Protein AF-A0A1G2ETU2-F1 (afdb_monomer)

InterPro domains:
  IPR003442 tRNA threonylcarbamoyl adenosine modification protein TsaE [PF02367] (1-98)
  IPR003442 tRNA threonylcarbamoyl adenosine modification protein TsaE [TIGR00150] (2-100)
  IPR027417 P-loop containing nucleoside triphosphate hydrolase [G3DSA:3.40.50.300] (1-103)

Sequence (103 aa):
MQGFAAGLGIKEKITSPTFNIFKKYPIKNEPGSYEPGSFYHFDCYRIEKPKEILDLGFEKIISDPKNIVAIEWAENIKESLPKNTRWINFKFVDKNTRVIDIS

Mean predicted aligned error: 4.67 Å

Solvent-accessible surface area (backbone atoms only — not comparable to full-atom values): 6387 Å² total; per-residue (Å²): 107,58,70,60,40,46,73,56,65,39,85,70,88,76,70,83,31,84,87,43,57,51,46,80,43,74,34,76,58,63,96,90,56,74,79,64,29,34,39,33,42,35,38,33,81,82,48,87,48,41,67,64,51,52,81,72,45,43,64,65,52,73,67,38,86,54,44,46,79,47,64,43,54,48,77,47,30,53,89,72,52,64,93,84,62,76,47,77,46,80,41,83,76,54,99,90,44,69,49,80,49,78,87

Foldseek 3Di:
DQVVCVVLVQPDDDDACVPPQKDKGWRDDDPPDDDTAIEIEGECPPPQALCVVVVVVVVVQVPPPNYDYDYHPCVRNVVVDDPPDKDWDWDDPDPPDTDIDID

Nearest PDB structures (foldseek):
  2kz0-assembly1_A  TM=4.318E-01  e=1.769E+00  Ehrlichia chaffeensis str. Arkansas
  4wbr-assembly1_D  TM=2.957E-01  e=1.101E+00  Bradyrhizobium diazoefficiens USDA 110
  8j7u-assembly1_B  TM=4.595E-01  e=8.394E+00  Homo sapiens

Structure (mmCIF, N/CA/C/O backbone):
data_AF-A0A1G2ETU2-F1
#
_entry.id   AF-A0A1G2ETU2-F1
#
loop_
_atom_site.group_PDB
_atom_site.id
_atom_site.type_symbol
_atom_site.label_atom_id
_atom_site.label_alt_id
_atom_site.label_comp_id
_atom_site.label_asym_id
_atom_site.label_entity_id
_atom_site.label_seq_id
_atom_site.pdbx_PDB_ins_code
_atom_site.Cartn_x
_atom_site.Cartn_y
_atom_site.Cartn_z
_atom_site.occupancy
_atom_site.B_iso_or_equiv
_atom_site.auth_seq_id
_atom_site.auth_comp_id
_atom_site.auth_asym_id
_atom_site.auth_atom_id
_atom_site.pdbx_PDB_model_num
ATOM 1 N N . MET A 1 1 ? -1.154 -8.670 -2.661 1.00 91.38 1 MET A N 1
ATOM 2 C CA . MET A 1 1 ? 0.180 -8.110 -2.988 1.00 91.38 1 MET A CA 1
ATOM 3 C C . MET A 1 1 ? 1.058 -9.002 -3.858 1.00 91.38 1 MET A C 1
ATOM 5 O O . MET A 1 1 ? 1.584 -8.499 -4.838 1.00 91.38 1 MET A O 1
ATOM 9 N N . GLN A 1 2 ? 1.195 -10.304 -3.575 1.00 93.69 2 GLN A N 1
ATOM 10 C CA . GLN A 1 2 ? 2.045 -11.212 -4.374 1.00 93.69 2 GLN A CA 1
ATOM 11 C C . GLN A 1 2 ? 1.779 -11.147 -5.889 1.00 93.69 2 GLN A C 1
ATOM 13 O O . GLN A 1 2 ? 2.709 -10.923 -6.656 1.00 93.69 2 GLN A O 1
ATOM 18 N N . GLY A 1 3 ? 0.515 -11.264 -6.316 1.00 92.75 3 GLY A N 1
ATOM 19 C CA . GLY A 1 3 ? 0.160 -11.173 -7.739 1.00 92.75 3 GLY A CA 1
ATOM 20 C C . GLY A 1 3 ? 0.467 -9.810 -8.371 1.00 92.75 3 GLY A C 1
ATOM 21 O O . GLY A 1 3 ? 0.888 -9.753 -9.520 1.00 92.75 3 GLY A O 1
ATOM 22 N N . PHE A 1 4 ? 0.333 -8.719 -7.609 1.00 92.50 4 PHE A N 1
ATOM 23 C CA . PHE A 1 4 ? 0.650 -7.371 -8.087 1.00 92.50 4 PHE A CA 1
ATOM 24 C C . PHE A 1 4 ? 2.152 -7.218 -8.352 1.00 92.50 4 PHE A C 1
ATOM 26 O O . PHE A 1 4 ? 2.548 -6.820 -9.441 1.00 92.50 4 PHE A O 1
ATOM 33 N N . ALA A 1 5 ? 2.995 -7.625 -7.400 1.00 92.56 5 ALA A N 1
ATOM 34 C CA . ALA A 1 5 ? 4.446 -7.591 -7.569 1.00 92.56 5 ALA A CA 1
ATOM 35 C C . ALA A 1 5 ? 4.933 -8.510 -8.702 1.00 92.56 5 ALA A C 1
ATOM 37 O O . ALA A 1 5 ? 5.819 -8.124 -9.461 1.00 92.56 5 ALA A O 1
ATOM 38 N N . ALA A 1 6 ? 4.319 -9.688 -8.864 1.00 91.94 6 ALA A N 1
ATOM 39 C CA . ALA A 1 6 ? 4.601 -10.569 -9.995 1.00 91.94 6 ALA A CA 1
ATOM 40 C C . ALA A 1 6 ? 4.280 -9.888 -11.338 1.00 91.94 6 ALA A C 1
ATOM 42 O O . ALA A 1 6 ? 5.077 -9.975 -12.269 1.00 91.94 6 ALA A O 1
ATOM 43 N N . GLY A 1 7 ? 3.165 -9.149 -11.418 1.00 90.31 7 GLY A N 1
ATOM 44 C CA . GLY A 1 7 ? 2.818 -8.326 -12.582 1.00 90.31 7 GLY A CA 1
ATOM 45 C C . GLY A 1 7 ? 3.817 -7.197 -12.867 1.00 90.31 7 GLY A C 1
ATOM 46 O O . GLY A 1 7 ? 3.980 -6.811 -14.019 1.00 90.31 7 GLY A O 1
ATOM 47 N N . LEU A 1 8 ? 4.537 -6.720 -11.846 1.00 90.00 8 LEU A N 1
ATOM 48 C CA . LEU A 1 8 ? 5.644 -5.762 -11.975 1.00 90.00 8 LEU A CA 1
ATOM 49 C C . LEU A 1 8 ? 7.000 -6.423 -12.298 1.00 90.00 8 LEU A C 1
ATOM 51 O O . LEU A 1 8 ? 8.027 -5.748 -12.293 1.00 90.00 8 LEU A O 1
ATOM 55 N N . GLY A 1 9 ? 7.045 -7.740 -12.527 1.00 89.94 9 GLY A N 1
ATOM 56 C CA . GLY A 1 9 ? 8.285 -8.470 -12.816 1.00 89.94 9 GLY A CA 1
ATOM 57 C C . GLY A 1 9 ? 9.175 -8.733 -11.594 1.00 89.94 9 GLY A C 1
ATOM 58 O O . GLY A 1 9 ? 10.312 -9.192 -11.736 1.00 89.94 9 GLY A O 1
ATOM 59 N N . ILE A 1 10 ? 8.677 -8.481 -10.381 1.00 90.38 10 ILE A N 1
ATOM 60 C CA . ILE A 1 10 ? 9.404 -8.735 -9.136 1.00 90.38 10 ILE A CA 1
ATOM 61 C C . ILE A 1 10 ? 9.355 -10.237 -8.837 1.00 90.38 10 ILE A C 1
ATOM 63 O O . ILE A 1 10 ? 8.295 -10.807 -8.585 1.00 90.38 10 ILE A O 1
ATOM 67 N N . LYS A 1 11 ? 10.523 -10.889 -8.877 1.00 88.69 11 LYS A N 1
ATOM 68 C CA . LYS A 1 11 ? 10.659 -12.351 -8.707 1.00 88.69 11 LYS A CA 1
ATOM 69 C C . LYS A 1 11 ? 10.853 -12.794 -7.257 1.00 88.69 11 LYS A C 1
ATOM 71 O O . LYS A 1 11 ? 10.768 -13.982 -6.958 1.00 88.69 11 LYS A O 1
ATOM 76 N N . GLU A 1 12 ? 11.172 -11.863 -6.367 1.00 89.12 12 GLU A N 1
ATOM 77 C CA . GLU A 1 12 ? 11.366 -12.155 -4.949 1.00 89.12 12 GLU A CA 1
ATOM 78 C C . GLU A 1 12 ? 10.035 -12.359 -4.216 1.00 89.12 12 GLU A C 1
ATOM 80 O O . GLU A 1 12 ? 8.979 -11.863 -4.613 1.00 89.12 12 GLU A O 1
ATOM 85 N N . LYS A 1 13 ? 10.078 -13.125 -3.123 1.00 89.81 13 LYS A N 1
ATOM 86 C CA . LYS A 1 13 ? 8.887 -13.447 -2.337 1.00 89.81 13 LYS A CA 1
ATOM 87 C C . LYS A 1 13 ? 8.398 -12.214 -1.575 1.00 89.81 13 LYS A C 1
ATOM 89 O O . LYS A 1 13 ? 9.026 -11.786 -0.608 1.00 89.81 13 LYS A O 1
ATOM 94 N N . ILE A 1 14 ? 7.213 -11.725 -1.933 1.00 91.69 14 ILE A N 1
ATOM 95 C CA . ILE A 1 14 ? 6.541 -10.664 -1.178 1.00 91.69 14 ILE A CA 1
ATOM 96 C C . ILE A 1 14 ? 5.973 -11.223 0.122 1.00 91.69 14 ILE A C 1
ATOM 98 O O . ILE A 1 14 ? 5.258 -12.230 0.142 1.00 91.69 14 ILE A O 1
ATOM 102 N N . THR A 1 15 ? 6.288 -10.543 1.216 1.00 88.06 15 THR A N 1
ATOM 103 C CA . THR A 1 15 ? 5.844 -10.884 2.570 1.00 88.06 15 THR A CA 1
ATOM 104 C C . THR A 1 15 ? 5.204 -9.664 3.214 1.00 88.06 15 THR A C 1
ATOM 106 O O . THR A 1 15 ? 5.663 -8.549 2.961 1.00 88.06 15 THR A O 1
ATOM 109 N N . SER A 1 16 ? 4.179 -9.872 4.053 1.00 81.56 16 SER A N 1
ATOM 110 C CA . SER A 1 16 ? 3.575 -8.768 4.810 1.00 81.56 16 SER A CA 1
ATOM 111 C C . SER A 1 16 ? 4.668 -8.068 5.624 1.00 81.56 16 SER A C 1
ATOM 113 O O . SER A 1 16 ? 5.538 -8.728 6.218 1.00 81.56 16 SER A O 1
ATOM 115 N N . PRO A 1 17 ? 4.674 -6.733 5.626 1.00 78.69 17 PRO A N 1
ATOM 116 C CA . PRO A 1 17 ? 5.587 -5.941 6.411 1.00 78.69 17 PRO A CA 1
ATOM 117 C C . PRO A 1 17 ? 4.978 -5.857 7.834 1.00 78.69 17 PRO A C 1
ATOM 119 O O . PRO A 1 17 ? 4.662 -4.812 8.374 1.00 78.69 17 PRO A O 1
ATOM 122 N N . THR A 1 18 ? 4.776 -7.020 8.468 1.00 67.12 18 THR A N 1
ATOM 123 C CA . THR A 1 18 ? 4.025 -7.124 9.730 1.00 67.12 18 THR A CA 1
ATOM 124 C C . THR A 1 18 ? 4.726 -6.403 10.882 1.00 67.12 18 THR A C 1
ATOM 126 O O . THR A 1 18 ? 4.065 -5.945 11.803 1.00 67.12 18 THR A O 1
ATOM 129 N N . PHE A 1 19 ? 6.061 -6.308 10.858 1.00 72.56 19 PHE A N 1
ATOM 130 C CA . PHE A 1 19 ? 6.864 -5.631 11.890 1.00 72.56 19 PHE A CA 1
ATOM 131 C C . PHE A 1 19 ? 7.479 -4.309 11.429 1.00 72.56 19 PHE A C 1
ATOM 133 O O . PHE A 1 19 ? 7.674 -3.414 12.242 1.00 72.56 19 PHE A O 1
ATOM 140 N N . ASN A 1 20 ? 7.759 -4.185 10.135 1.00 72.94 20 ASN A N 1
ATOM 141 C CA . ASN A 1 20 ? 8.253 -2.956 9.528 1.00 72.94 20 ASN A CA 1
ATOM 142 C C . ASN A 1 20 ? 7.068 -2.367 8.787 1.00 72.94 20 ASN A C 1
ATOM 144 O O . ASN A 1 20 ? 6.586 -3.059 7.922 1.00 72.94 20 ASN A O 1
ATOM 148 N N . ILE A 1 21 ? 6.607 -1.152 9.065 1.00 84.94 21 ILE A N 1
ATOM 149 C CA . ILE A 1 21 ? 5.371 -0.589 8.471 1.00 84.94 21 ILE A CA 1
ATOM 150 C C . ILE A 1 21 ? 5.333 -0.673 6.926 1.00 84.94 21 ILE A C 1
ATOM 152 O O . ILE A 1 21 ? 4.260 -0.737 6.326 1.00 84.94 21 ILE A O 1
ATOM 156 N N . PHE A 1 22 ? 6.497 -0.736 6.267 1.00 92.75 22 PHE A N 1
ATOM 157 C CA . PHE A 1 22 ? 6.592 -1.020 4.839 1.00 92.75 22 PHE A CA 1
ATOM 158 C C . PHE A 1 22 ? 7.822 -1.845 4.445 1.00 92.75 22 PHE A C 1
ATOM 160 O O . PHE A 1 22 ? 8.795 -1.977 5.192 1.00 92.75 22 PHE A O 1
ATOM 167 N N . LYS A 1 23 ? 7.790 -2.369 3.216 1.00 93.69 23 LYS A N 1
ATOM 168 C CA . LYS A 1 23 ? 8.933 -2.953 2.502 1.00 93.69 23 LYS A CA 1
ATOM 169 C C . LYS A 1 23 ? 9.101 -2.305 1.134 1.00 93.69 23 LYS A C 1
ATOM 171 O O . LYS A 1 23 ? 8.120 -1.951 0.485 1.00 93.69 23 LYS A O 1
ATOM 176 N N . LYS A 1 24 ? 10.357 -2.177 0.706 1.00 94.00 24 LYS A N 1
ATOM 177 C CA . LYS A 1 24 ? 10.756 -1.658 -0.604 1.00 94.00 24 LYS A CA 1
ATOM 178 C C . LYS A 1 24 ? 11.322 -2.794 -1.448 1.00 94.00 24 LYS A C 1
ATOM 180 O O . LYS A 1 24 ? 12.210 -3.505 -0.987 1.00 94.00 24 LYS A O 1
ATOM 185 N N . TYR A 1 25 ? 10.858 -2.890 -2.684 1.00 93.06 25 TYR A N 1
ATOM 186 C CA . TYR A 1 25 ? 11.278 -3.884 -3.662 1.00 93.06 25 TYR A CA 1
ATOM 187 C C . TYR A 1 25 ? 11.690 -3.164 -4.959 1.00 93.06 25 TYR A C 1
ATOM 189 O O . TYR A 1 25 ? 10.871 -2.448 -5.541 1.00 93.06 25 TYR A O 1
ATOM 197 N N . PRO A 1 26 ? 12.949 -3.272 -5.414 1.00 91.06 26 PRO A N 1
ATOM 198 C CA . PRO A 1 26 ? 13.382 -2.646 -6.661 1.00 91.06 26 PRO A CA 1
ATOM 199 C C . PRO A 1 26 ? 12.650 -3.238 -7.873 1.00 91.06 26 PRO A C 1
ATOM 201 O O . PRO A 1 26 ? 12.615 -4.458 -8.042 1.00 91.06 26 PRO A O 1
ATOM 204 N N . ILE A 1 27 ? 12.116 -2.385 -8.748 1.00 89.56 27 ILE A N 1
ATOM 205 C CA . ILE A 1 27 ? 11.541 -2.828 -10.023 1.00 89.56 27 ILE A CA 1
ATOM 206 C C . ILE A 1 27 ? 12.685 -2.899 -11.033 1.00 89.56 27 ILE A C 1
ATOM 208 O O . ILE A 1 27 ? 13.353 -1.902 -11.301 1.00 89.56 27 ILE A O 1
ATOM 212 N N . LYS A 1 28 ? 12.951 -4.091 -11.571 1.00 82.19 28 LYS A N 1
ATOM 213 C CA . LYS A 1 28 ? 13.973 -4.275 -12.606 1.00 82.19 28 LYS A CA 1
ATOM 214 C C . LYS A 1 28 ? 13.328 -4.064 -13.967 1.00 82.19 28 LYS A C 1
ATOM 216 O O . LYS A 1 28 ? 12.511 -4.874 -14.386 1.00 82.19 28 LYS A O 1
ATOM 221 N N . ASN A 1 29 ? 13.723 -2.993 -14.636 1.00 68.81 29 ASN A N 1
ATOM 222 C CA . ASN A 1 29 ? 13.301 -2.699 -15.996 1.00 68.81 29 ASN A CA 1
ATOM 223 C C . ASN A 1 29 ? 14.238 -3.361 -17.013 1.00 68.81 29 ASN A C 1
ATOM 225 O O . ASN A 1 29 ? 15.418 -3.589 -16.727 1.00 68.81 29 ASN A O 1
ATOM 229 N N . GLU A 1 30 ? 13.712 -3.682 -18.197 1.00 61.41 30 GLU A N 1
ATOM 230 C CA . GLU A 1 30 ? 14.549 -4.126 -19.311 1.00 61.41 30 GLU A CA 1
ATOM 231 C C . GLU A 1 30 ? 15.472 -2.982 -19.765 1.00 61.41 30 GLU A C 1
ATO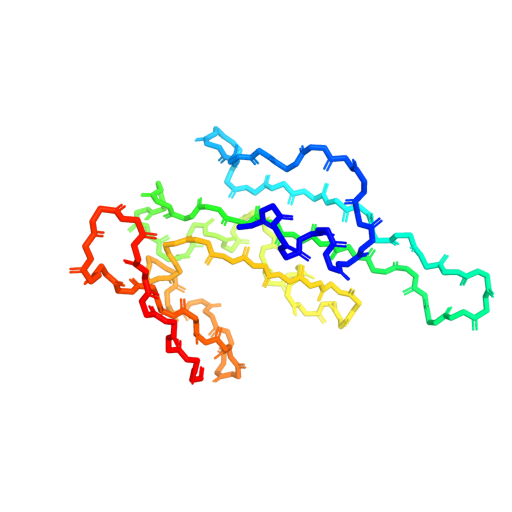M 233 O O . GLU A 1 30 ? 15.064 -1.812 -19.710 1.00 61.41 30 GLU A O 1
ATOM 238 N N . PRO A 1 31 ? 16.701 -3.284 -20.225 1.00 54.34 31 PRO A N 1
ATOM 239 C CA . PRO A 1 31 ? 17.601 -2.271 -20.764 1.00 54.34 31 PRO A CA 1
ATOM 240 C C . PRO A 1 31 ? 16.900 -1.444 -21.856 1.00 54.34 31 PRO A C 1
ATOM 242 O O . PRO A 1 31 ? 16.469 -1.996 -22.862 1.00 54.34 31 PRO A O 1
ATOM 245 N N . GLY A 1 32 ? 16.778 -0.125 -21.657 1.00 54.66 32 GLY A N 1
ATOM 246 C CA . GLY A 1 32 ? 16.142 0.793 -22.618 1.00 54.66 32 GLY A CA 1
ATOM 247 C C . GLY A 1 32 ? 14.697 1.210 -22.306 1.00 54.66 32 GLY A C 1
ATOM 248 O O . GLY A 1 32 ? 14.133 2.007 -23.051 1.00 54.66 32 GLY A O 1
ATOM 249 N N . SER A 1 33 ? 14.105 0.737 -21.205 1.00 56.81 33 SER A N 1
ATOM 250 C CA . SER A 1 33 ? 12.846 1.278 -20.662 1.00 56.81 33 SER A CA 1
ATOM 251 C C . SER A 1 33 ? 13.109 2.328 -19.563 1.00 56.81 33 SER A C 1
ATOM 253 O O . SER A 1 33 ? 14.244 2.453 -19.101 1.00 56.81 33 SER A O 1
ATOM 255 N N . TYR A 1 34 ? 12.093 3.138 -19.209 1.00 55.47 34 TYR A N 1
ATOM 256 C CA . TYR A 1 34 ? 12.169 4.238 -18.221 1.00 55.47 34 TYR A CA 1
ATOM 257 C C . TYR A 1 34 ? 12.969 3.858 -16.959 1.00 55.47 34 TYR A C 1
ATOM 259 O O . TYR A 1 34 ? 13.019 2.690 -16.584 1.00 55.47 34 TYR A O 1
ATOM 267 N N . GLU A 1 35 ? 13.590 4.834 -16.286 1.00 62.50 35 GLU A N 1
ATOM 268 C CA . GLU A 1 35 ? 14.430 4.575 -15.106 1.00 62.50 35 GLU A CA 1
ATOM 269 C C . GLU A 1 35 ? 13.738 3.672 -14.062 1.00 62.50 35 GLU A C 1
ATOM 271 O O . GLU A 1 35 ? 12.561 3.889 -13.756 1.00 62.50 35 GLU A O 1
ATOM 276 N N . PRO A 1 36 ? 14.442 2.662 -13.510 1.00 68.81 36 PRO A N 1
ATOM 277 C CA . PRO A 1 36 ? 13.841 1.679 -12.621 1.00 68.81 36 PRO A CA 1
ATOM 278 C C . PRO A 1 36 ? 13.351 2.336 -11.333 1.00 68.81 36 PRO A C 1
ATOM 280 O O . PRO A 1 36 ? 14.116 2.905 -10.552 1.00 68.81 36 PRO A O 1
ATOM 283 N N . GLY A 1 37 ? 12.046 2.228 -11.124 1.00 86.06 37 GLY A N 1
ATOM 284 C CA . GLY A 1 37 ? 11.371 2.634 -9.909 1.00 86.06 37 GLY A CA 1
ATOM 285 C C . GLY A 1 37 ? 11.498 1.632 -8.770 1.00 86.06 37 GLY A C 1
ATOM 286 O O . GLY A 1 37 ? 12.274 0.674 -8.797 1.00 86.06 37 GLY A O 1
ATOM 287 N N . SER A 1 38 ? 10.699 1.832 -7.731 1.00 92.94 38 SER A N 1
ATOM 288 C CA . SER A 1 38 ? 10.571 0.870 -6.639 1.00 92.94 38 SER A CA 1
ATOM 289 C C . SER A 1 38 ? 9.113 0.624 -6.301 1.00 92.94 38 SER A C 1
ATOM 291 O O . SER A 1 38 ? 8.297 1.542 -6.272 1.00 92.94 38 SER A O 1
ATOM 293 N N . PHE A 1 39 ? 8.799 -0.631 -6.014 1.00 94.62 39 PHE A N 1
ATOM 294 C CA . PHE A 1 39 ? 7.527 -1.019 -5.444 1.00 94.62 39 PHE A CA 1
ATOM 295 C C . PHE A 1 39 ? 7.613 -0.931 -3.920 1.00 94.62 39 PHE A C 1
ATOM 297 O O . PHE A 1 39 ? 8.461 -1.571 -3.295 1.00 94.62 39 PHE A O 1
ATOM 304 N N . TYR A 1 40 ? 6.733 -0.141 -3.319 1.00 95.50 40 TYR A N 1
ATOM 305 C CA . TYR A 1 40 ? 6.574 -0.040 -1.878 1.00 95.50 40 TYR A CA 1
ATOM 306 C C . TYR A 1 40 ? 5.282 -0.728 -1.459 1.00 95.50 40 TYR A C 1
ATOM 308 O O . TYR A 1 40 ? 4.201 -0.404 -1.949 1.00 95.50 40 TYR A O 1
ATOM 316 N N . HIS A 1 41 ? 5.402 -1.659 -0.521 1.00 95.31 41 HIS A N 1
ATOM 317 C CA . HIS A 1 41 ? 4.275 -2.324 0.118 1.00 95.31 41 HIS A CA 1
ATOM 318 C C . HIS A 1 41 ? 4.182 -1.838 1.559 1.00 95.31 41 HIS A C 1
ATOM 320 O O . HIS A 1 41 ? 5.056 -2.162 2.361 1.00 95.31 41 HIS A O 1
ATOM 326 N N . PHE A 1 42 ? 3.140 -1.072 1.866 1.00 95.25 42 PHE A N 1
ATOM 327 C CA . PHE A 1 42 ? 2.794 -0.620 3.211 1.00 95.25 42 PHE A CA 1
ATOM 328 C C . PHE A 1 42 ? 1.691 -1.492 3.813 1.00 95.25 42 PHE A C 1
ATOM 330 O O . PHE A 1 42 ? 0.769 -1.906 3.110 1.00 95.25 42 PHE A O 1
ATOM 337 N N . ASP A 1 43 ? 1.762 -1.712 5.122 1.00 94.00 43 ASP A N 1
ATOM 338 C CA . ASP A 1 43 ? 0.697 -2.305 5.931 1.00 94.00 43 ASP A CA 1
ATOM 339 C C . ASP A 1 43 ? 0.423 -1.372 7.1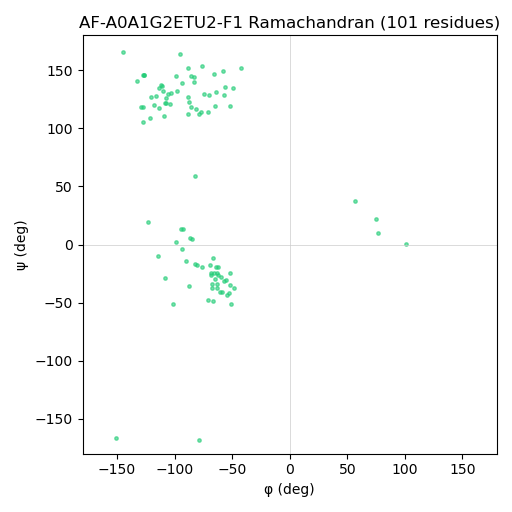13 1.00 94.00 43 ASP A C 1
ATOM 341 O O . ASP A 1 43 ? 1.230 -1.247 8.037 1.00 94.00 43 ASP A O 1
ATOM 345 N N . CYS A 1 44 ? -0.697 -0.652 7.041 1.00 93.44 44 CYS A N 1
ATOM 346 C CA . CYS A 1 44 ? -1.040 0.403 7.992 1.00 93.44 44 CYS A CA 1
ATOM 347 C C . CYS A 1 44 ? -1.932 -0.091 9.135 1.00 93.44 44 CYS A C 1
ATOM 349 O O . CYS A 1 44 ? -2.464 0.726 9.884 1.00 93.44 44 CYS A O 1
ATOM 351 N N . TYR A 1 45 ? -2.082 -1.410 9.317 1.00 91.19 45 TYR A N 1
ATOM 352 C CA . TYR A 1 45 ? -2.920 -1.986 10.375 1.00 91.19 45 TYR A CA 1
ATOM 353 C C . TYR A 1 45 ? -2.548 -1.485 11.785 1.00 91.19 45 TYR A C 1
ATOM 355 O O . TYR A 1 45 ? -3.406 -1.396 12.657 1.00 91.19 45 TYR A O 1
ATOM 363 N N . ARG A 1 46 ? -1.269 -1.152 12.010 1.00 89.19 46 ARG A N 1
ATOM 364 C CA . ARG A 1 46 ? -0.737 -0.698 13.310 1.00 89.19 46 ARG A CA 1
ATOM 365 C C . ARG A 1 46 ? -0.590 0.817 13.447 1.00 89.19 46 ARG A C 1
ATOM 367 O O . ARG A 1 46 ? -0.064 1.263 14.458 1.00 89.19 46 ARG A O 1
ATOM 374 N N . ILE A 1 47 ? -0.977 1.588 12.434 1.00 89.62 47 ILE A N 1
ATOM 375 C CA . ILE A 1 47 ? -0.913 3.048 12.510 1.00 89.62 47 ILE A CA 1
ATOM 376 C C . ILE A 1 47 ? -2.151 3.529 13.261 1.00 89.62 47 ILE A C 1
ATOM 378 O O . ILE A 1 47 ? -3.270 3.332 12.791 1.00 89.62 47 ILE A O 1
ATOM 382 N N . GLU A 1 48 ? -1.948 4.145 14.425 1.00 86.88 48 GLU A N 1
ATOM 383 C CA . GLU A 1 48 ? -3.047 4.648 15.257 1.00 86.88 48 GLU A CA 1
ATOM 384 C C . GLU 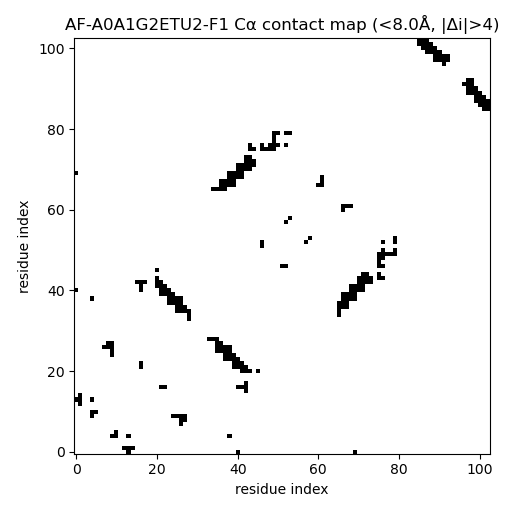A 1 48 ? -3.440 6.070 14.860 1.00 86.88 48 GLU A C 1
ATOM 386 O O . GLU A 1 48 ? -4.615 6.440 14.904 1.00 86.88 48 GLU A O 1
ATOM 391 N N . LYS A 1 49 ? -2.452 6.880 14.462 1.00 89.12 49 LYS A N 1
ATOM 392 C CA . LYS A 1 49 ? -2.664 8.263 14.031 1.00 89.12 49 LYS A CA 1
ATOM 393 C C . LYS A 1 49 ? -2.171 8.433 12.599 1.00 89.12 49 LYS A C 1
ATOM 395 O O . LYS A 1 49 ? -0.988 8.200 12.356 1.00 89.12 49 LYS A O 1
ATOM 400 N N . PRO A 1 50 ? -2.995 8.961 11.673 1.00 84.75 50 PRO A N 1
ATOM 401 C CA . PRO A 1 50 ? -2.605 9.156 10.274 1.00 84.75 50 PRO A CA 1
ATOM 402 C C . PRO A 1 50 ? -1.244 9.844 10.092 1.00 84.75 50 PRO A C 1
ATOM 404 O O . PRO A 1 50 ? -0.463 9.468 9.227 1.00 84.75 50 PRO A O 1
ATOM 407 N N . LYS A 1 51 ? -0.923 10.814 10.959 1.00 87.50 51 LYS A N 1
ATOM 408 C CA . LYS A 1 51 ? 0.327 11.584 1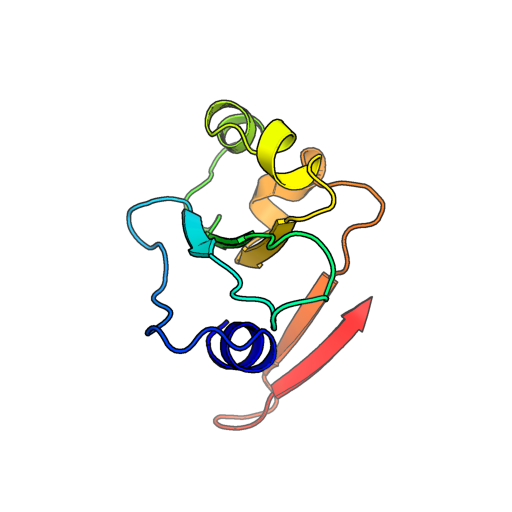0.904 1.00 87.50 51 LYS A CA 1
ATOM 409 C C . LYS A 1 51 ? 1.594 10.762 11.164 1.00 87.50 51 LYS A C 1
ATOM 411 O O . LYS A 1 51 ? 2.639 11.157 10.666 1.00 87.50 51 LYS A O 1
ATOM 416 N N . GLU A 1 52 ? 1.518 9.634 11.871 1.00 89.44 52 GLU A N 1
ATOM 417 C CA . GLU A 1 52 ? 2.685 8.782 12.167 1.00 89.44 52 GLU A CA 1
ATOM 418 C C . GLU A 1 52 ? 3.354 8.263 10.891 1.00 89.44 52 GLU A C 1
ATOM 420 O O . GLU A 1 52 ? 4.562 8.041 10.862 1.00 89.44 52 GLU A O 1
ATOM 425 N N . ILE A 1 53 ? 2.595 8.115 9.799 1.00 91.25 53 ILE A N 1
ATOM 426 C CA . ILE A 1 53 ? 3.170 7.674 8.530 1.00 91.25 53 ILE A CA 1
ATOM 427 C C . ILE A 1 53 ? 4.099 8.726 7.906 1.00 91.25 53 ILE A C 1
ATOM 429 O O . ILE A 1 53 ? 5.019 8.382 7.163 1.00 91.25 53 ILE A O 1
ATOM 433 N N . LEU A 1 54 ? 3.889 10.009 8.214 1.00 90.56 54 LEU A N 1
ATOM 434 C CA . LEU A 1 54 ? 4.703 11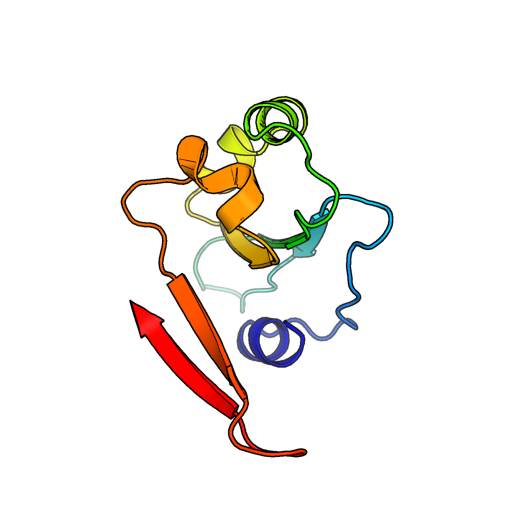.102 7.682 1.00 90.56 54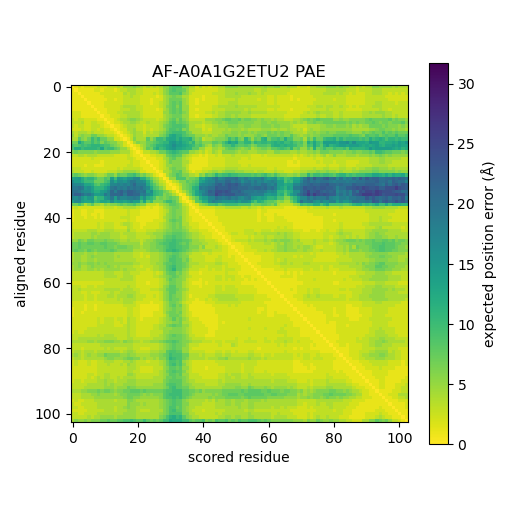 LEU A CA 1
ATOM 435 C C . LEU A 1 54 ? 6.132 11.034 8.230 1.00 90.56 54 LEU A C 1
ATOM 437 O O . LEU A 1 54 ? 7.083 11.220 7.469 1.00 90.56 54 LEU A O 1
ATOM 441 N N . ASP A 1 55 ? 6.284 10.649 9.499 1.00 89.88 55 ASP A N 1
ATOM 442 C CA . ASP A 1 55 ? 7.584 10.471 10.160 1.00 89.88 55 ASP A CA 1
ATOM 443 C C . ASP A 1 55 ? 8.419 9.345 9.520 1.00 89.88 55 ASP A C 1
ATOM 445 O O . ASP A 1 55 ? 9.644 9.312 9.639 1.00 89.88 55 ASP A O 1
ATOM 449 N N . LEU A 1 56 ? 7.775 8.446 8.768 1.00 89.19 56 LEU A N 1
ATOM 450 C CA . LEU A 1 56 ? 8.419 7.357 8.025 1.00 89.19 56 LEU A CA 1
ATOM 451 C C . LEU A 1 56 ? 8.889 7.779 6.624 1.00 89.19 56 LEU A C 1
ATOM 453 O O . LEU A 1 56 ? 9.333 6.940 5.836 1.00 89.19 56 LEU A O 1
ATOM 457 N N . GLY A 1 57 ? 8.772 9.065 6.282 1.00 91.81 57 GLY A N 1
ATOM 458 C CA . GLY A 1 57 ? 9.138 9.591 4.970 1.00 91.81 57 GLY A CA 1
ATOM 459 C C . GLY A 1 57 ? 8.134 9.249 3.867 1.00 91.81 57 GLY A C 1
ATOM 460 O O . GLY A 1 57 ? 8.497 9.267 2.689 1.00 91.81 57 GLY A O 1
ATOM 461 N N . PHE A 1 58 ? 6.881 8.944 4.224 1.00 94.19 58 PHE A N 1
ATOM 462 C CA . PHE A 1 58 ? 5.828 8.568 3.278 1.00 94.19 58 PHE A CA 1
ATOM 463 C C . PHE A 1 58 ? 5.623 9.600 2.168 1.00 94.19 58 PHE A C 1
ATOM 465 O O . PHE A 1 58 ? 5.572 9.231 0.998 1.00 94.19 58 PHE A O 1
ATOM 472 N N . GLU A 1 59 ? 5.614 10.891 2.508 1.00 93.94 59 GLU A N 1
ATOM 473 C CA . GLU A 1 59 ? 5.453 11.983 1.539 1.00 93.94 59 GLU A CA 1
ATOM 474 C C . GLU A 1 59 ? 6.554 11.979 0.465 1.00 93.94 59 GLU A C 1
ATOM 476 O O . GLU A 1 59 ? 6.283 12.127 -0.728 1.00 93.94 59 GLU A O 1
ATOM 481 N N . LYS A 1 60 ? 7.805 11.717 0.859 1.00 94.12 60 LYS A N 1
ATOM 482 C CA . LYS A 1 60 ? 8.929 11.589 -0.079 1.00 94.12 60 LYS A CA 1
ATOM 483 C C . LYS A 1 60 ? 8.793 10.353 -0.972 1.00 94.12 60 LYS A C 1
ATOM 485 O O . LYS A 1 60 ? 9.210 10.381 -2.124 1.00 94.12 60 LYS A O 1
ATOM 490 N N . ILE A 1 61 ? 8.229 9.265 -0.449 1.00 95.06 61 ILE A N 1
ATOM 491 C CA . ILE A 1 61 ? 8.040 8.020 -1.202 1.00 95.06 61 ILE A CA 1
ATOM 492 C C . ILE A 1 61 ? 6.958 8.193 -2.271 1.00 95.06 61 ILE A C 1
ATOM 494 O O . ILE A 1 61 ? 7.194 7.822 -3.419 1.00 95.06 61 ILE A O 1
ATOM 498 N N . ILE A 1 62 ? 5.802 8.762 -1.915 1.00 94.12 62 ILE A N 1
ATOM 499 C CA . ILE A 1 62 ? 4.659 8.921 -2.832 1.00 94.12 62 ILE A CA 1
ATOM 500 C C . ILE A 1 62 ? 4.837 10.062 -3.843 1.00 94.12 62 ILE A C 1
ATOM 502 O O . ILE A 1 62 ? 4.138 10.085 -4.852 1.00 94.12 62 ILE A O 1
ATOM 506 N N . SER A 1 63 ? 5.734 11.017 -3.574 1.00 93.44 63 SER A N 1
ATOM 507 C CA . SER A 1 63 ? 6.017 12.137 -4.483 1.00 93.44 63 SER A CA 1
ATOM 508 C C . SER A 1 63 ? 6.994 11.785 -5.604 1.00 93.44 63 SER A C 1
ATOM 510 O O . SER A 1 63 ? 7.052 12.508 -6.598 1.00 93.44 63 SER A O 1
ATOM 512 N N . ASP A 1 64 ? 7.742 10.686 -5.483 1.00 93.38 64 ASP A N 1
ATOM 513 C CA . ASP A 1 64 ? 8.596 10.196 -6.562 1.00 93.38 64 ASP A CA 1
ATOM 514 C C . ASP A 1 64 ? 7.739 9.444 -7.600 1.00 93.38 64 ASP A C 1
ATOM 516 O O . ASP A 1 64 ? 7.231 8.357 -7.304 1.00 93.38 64 ASP A O 1
ATOM 520 N N . PRO A 1 65 ? 7.592 9.972 -8.830 1.00 90.06 65 PRO A N 1
ATOM 521 C CA . PRO A 1 65 ? 6.739 9.375 -9.856 1.00 90.06 65 PRO A CA 1
ATOM 522 C C . PRO A 1 65 ? 7.240 8.014 -10.355 1.00 90.06 65 PRO A C 1
ATOM 524 O O . PRO A 1 65 ? 6.515 7.324 -11.069 1.00 90.06 65 PRO A O 1
ATOM 527 N N . LYS A 1 66 ? 8.472 7.615 -10.012 1.00 90.69 66 LYS A N 1
ATOM 528 C CA . LYS A 1 66 ? 9.007 6.288 -10.335 1.00 90.69 66 LYS A CA 1
ATOM 529 C C . LYS A 1 66 ? 8.515 5.229 -9.349 1.00 90.69 66 LYS A C 1
ATOM 531 O O . LYS A 1 66 ? 8.609 4.039 -9.636 1.00 90.69 66 LYS A O 1
ATOM 536 N N . ASN A 1 67 ? 8.007 5.621 -8.183 1.00 93.56 67 ASN A N 1
ATOM 537 C CA . ASN A 1 67 ? 7.547 4.668 -7.188 1.00 93.56 67 ASN A CA 1
ATOM 538 C C . ASN A 1 67 ? 6.125 4.192 -7.477 1.00 93.56 67 ASN A C 1
ATOM 540 O O . ASN A 1 67 ? 5.232 4.963 -7.814 1.00 93.56 67 ASN A O 1
ATOM 544 N N . ILE A 1 68 ? 5.908 2.898 -7.257 1.00 94.06 68 ILE A N 1
ATOM 545 C CA . ILE A 1 68 ? 4.575 2.307 -7.192 1.00 94.06 68 ILE A CA 1
ATOM 546 C C . ILE A 1 68 ? 4.323 1.957 -5.734 1.00 94.06 68 ILE A C 1
ATOM 548 O O . ILE A 1 68 ? 5.083 1.195 -5.141 1.00 94.06 68 ILE A O 1
ATOM 552 N N . VAL A 1 69 ? 3.266 2.506 -5.146 1.00 95.75 69 VAL A N 1
ATOM 553 C CA . VAL A 1 69 ? 2.969 2.341 -3.720 1.00 95.75 69 VAL A CA 1
ATOM 554 C C . VAL A 1 69 ? 1.634 1.625 -3.567 1.00 95.75 69 VAL A C 1
ATOM 556 O O . VAL A 1 69 ? 0.609 2.116 -4.032 1.00 95.75 69 VAL A O 1
ATOM 559 N N . ALA A 1 70 ? 1.646 0.461 -2.921 1.00 96.19 70 ALA A N 1
ATOM 560 C CA . ALA A 1 70 ? 0.443 -0.257 -2.514 1.00 96.19 70 ALA A CA 1
ATOM 561 C C . ALA A 1 70 ? 0.352 -0.283 -0.988 1.00 96.19 70 ALA A C 1
ATOM 563 O O . ALA A 1 70 ? 1.340 -0.557 -0.303 1.00 96.19 70 ALA A O 1
ATOM 564 N N . ILE A 1 71 ? -0.838 0.002 -0.469 1.00 95.62 71 ILE A N 1
ATOM 565 C CA . ILE A 1 71 ? -1.070 0.231 0.956 1.00 95.62 71 ILE A CA 1
ATOM 566 C C . ILE A 1 71 ? -2.232 -0.654 1.405 1.00 95.62 71 ILE A C 1
ATOM 568 O O . ILE A 1 71 ? -3.347 -0.518 0.904 1.00 95.62 71 ILE A O 1
ATOM 572 N N . GLU A 1 72 ? -1.967 -1.569 2.332 1.00 95.06 72 GLU A N 1
ATOM 573 C CA . GLU A 1 72 ? -2.998 -2.316 3.057 1.00 95.06 72 GLU A CA 1
ATOM 574 C C . GLU A 1 72 ? -3.467 -1.497 4.270 1.00 95.06 72 GLU A C 1
ATOM 576 O O . GLU A 1 72 ? -2.664 -0.782 4.876 1.00 95.06 72 GLU A O 1
ATOM 581 N N . TRP A 1 73 ? -4.758 -1.592 4.615 1.00 93.94 73 TRP A N 1
ATOM 582 C CA . TRP A 1 73 ? -5.396 -0.809 5.690 1.00 93.94 73 TRP A CA 1
ATOM 583 C C . TRP A 1 73 ? -5.247 0.714 5.512 1.00 93.94 73 TRP A C 1
ATOM 585 O O . TRP A 1 73 ? -5.027 1.465 6.465 1.00 93.94 73 TRP A O 1
ATOM 595 N N . ALA A 1 74 ? -5.321 1.180 4.261 1.00 94.75 74 ALA A N 1
ATOM 596 C CA . ALA A 1 74 ? -5.098 2.576 3.882 1.00 94.75 74 ALA A CA 1
ATOM 597 C C . ALA A 1 74 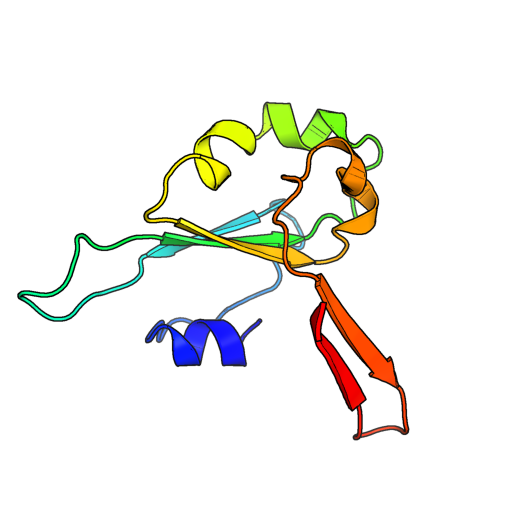? -6.112 3.557 4.510 1.00 94.75 74 ALA A C 1
ATOM 599 O O . ALA A 1 74 ? -5.845 4.753 4.615 1.00 94.75 74 ALA A O 1
ATOM 600 N N . GLU A 1 75 ? -7.264 3.068 4.968 1.00 94.19 75 GLU A N 1
ATOM 601 C CA . GLU A 1 75 ? -8.254 3.825 5.729 1.00 94.19 75 GLU A CA 1
ATOM 602 C C . GLU A 1 75 ? -7.679 4.454 7.007 1.00 94.19 75 GLU A C 1
ATOM 604 O O . GLU A 1 75 ? -8.077 5.567 7.353 1.00 94.19 75 GLU A O 1
ATOM 609 N N . ASN A 1 76 ? -6.684 3.817 7.637 1.00 93.81 76 ASN A N 1
ATOM 610 C CA . ASN A 1 76 ? -6.035 4.313 8.856 1.00 93.81 76 ASN A CA 1
ATOM 611 C C . ASN A 1 76 ? -5.188 5.571 8.614 1.00 93.81 76 ASN A C 1
ATOM 613 O O . ASN A 1 76 ? -4.864 6.297 9.549 1.00 93.81 76 ASN A O 1
ATOM 617 N N . ILE A 1 77 ? -4.837 5.849 7.356 1.00 94.50 77 ILE A N 1
ATOM 618 C CA . ILE A 1 77 ? -4.016 6.999 6.957 1.00 94.50 77 ILE A CA 1
ATOM 619 C C . ILE A 1 77 ? -4.714 7.883 5.926 1.00 94.50 77 ILE A C 1
ATOM 621 O O . ILE A 1 77 ? -4.059 8.650 5.226 1.00 94.50 77 ILE A O 1
ATOM 625 N N . LYS A 1 78 ? -6.042 7.777 5.801 1.00 93.50 78 LYS A N 1
A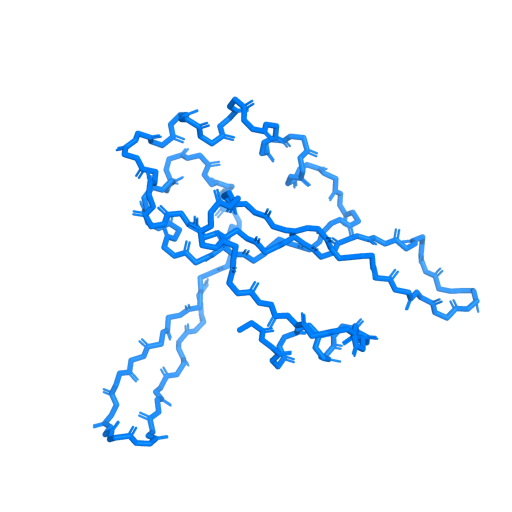TOM 626 C CA . LYS A 1 78 ? -6.814 8.406 4.719 1.00 93.50 78 LYS A CA 1
ATOM 627 C C . LYS A 1 78 ? -6.538 9.905 4.551 1.00 93.50 78 LYS A C 1
ATOM 629 O O . LYS A 1 78 ? -6.525 10.396 3.427 1.00 93.50 78 LYS A O 1
ATOM 634 N N . GLU A 1 79 ? -6.295 10.617 5.649 1.00 92.31 79 GLU A N 1
ATOM 635 C CA . GLU A 1 79 ? -5.982 12.054 5.658 1.00 92.31 79 GLU A CA 1
ATOM 636 C C . GLU A 1 79 ? -4.617 12.393 5.039 1.00 92.31 79 GLU A C 1
ATOM 638 O O . GLU A 1 79 ? -4.417 13.505 4.558 1.00 92.31 79 GLU A O 1
ATOM 643 N N . SER A 1 80 ? -3.686 11.438 5.035 1.00 92.88 80 SER A N 1
ATOM 644 C CA . SER A 1 80 ? -2.335 11.575 4.484 1.00 92.88 80 SER A CA 1
ATOM 645 C C . SER A 1 80 ? -2.231 11.102 3.032 1.00 92.88 80 SER A C 1
ATOM 647 O O . SER A 1 80 ? -1.167 11.217 2.425 1.00 92.88 80 SER A O 1
ATOM 649 N N . LEU A 1 81 ? -3.310 10.554 2.464 1.00 93.81 81 LEU A N 1
ATOM 650 C CA . LEU A 1 81 ? -3.315 10.027 1.104 1.00 93.81 81 LEU A CA 1
ATOM 651 C C . LEU A 1 81 ? -3.544 11.129 0.056 1.00 93.81 81 LEU A C 1
ATOM 653 O O . LEU A 1 81 ? -4.371 12.024 0.256 1.00 93.81 81 LEU A O 1
ATOM 657 N N . PRO A 1 82 ? -2.897 11.037 -1.120 1.00 93.06 82 PRO A N 1
ATOM 658 C CA . PRO A 1 82 ? -3.205 11.898 -2.255 1.00 93.06 82 PRO A CA 1
ATOM 659 C C . PRO A 1 82 ? -4.669 11.792 -2.700 1.00 93.06 82 PRO A C 1
ATOM 661 O O . PRO A 1 82 ? -5.280 10.721 -2.659 1.00 93.06 82 PRO A O 1
ATOM 664 N N . LYS A 1 83 ? -5.222 12.883 -3.243 1.00 92.69 83 LYS A N 1
ATOM 665 C CA . LYS A 1 83 ? -6.605 12.908 -3.764 1.00 92.69 83 LYS A CA 1
ATOM 666 C C . LYS A 1 83 ? -6.832 11.965 -4.950 1.00 92.69 83 LYS A C 1
ATOM 668 O O . LYS A 1 83 ? -7.958 11.557 -5.195 1.00 92.69 83 LYS A O 1
ATOM 673 N N . ASN A 1 84 ? -5.776 11.642 -5.691 1.00 92.12 84 ASN A N 1
ATOM 674 C CA . ASN A 1 84 ? -5.795 10.745 -6.847 1.00 92.12 84 ASN A CA 1
ATOM 675 C C . ASN A 1 84 ? -5.481 9.281 -6.486 1.00 92.12 84 ASN A C 1
ATOM 677 O O . ASN A 1 84 ? -5.209 8.484 -7.384 1.00 92.12 84 ASN A O 1
ATOM 681 N N . THR A 1 85 ? -5.500 8.924 -5.197 1.00 95.44 85 THR A N 1
ATOM 682 C CA . THR A 1 85 ? -5.352 7.536 -4.740 1.00 95.44 85 THR A CA 1
ATOM 683 C C . THR A 1 85 ? -6.418 6.645 -5.371 1.00 95.44 85 THR A C 1
ATOM 685 O O . THR A 1 85 ? -7.608 6.947 -5.289 1.00 95.44 85 THR A O 1
ATOM 688 N N . ARG A 1 86 ? -5.987 5.529 -5.967 1.00 96.19 86 ARG A N 1
ATOM 689 C CA . ARG A 1 86 ? -6.883 4.474 -6.449 1.00 96.19 86 ARG A CA 1
ATOM 690 C C . ARG A 1 86 ? -7.151 3.473 -5.342 1.00 96.19 86 ARG A C 1
ATOM 692 O O . ARG A 1 86 ? -6.218 2.925 -4.762 1.00 96.19 86 ARG A O 1
ATOM 699 N N . TRP A 1 87 ? -8.425 3.226 -5.083 1.00 97.12 87 TRP A N 1
ATOM 700 C CA . TRP A 1 87 ? -8.880 2.280 -4.079 1.00 97.12 87 TRP A CA 1
ATOM 701 C C . TRP A 1 87 ? -9.225 0.955 -4.744 1.00 97.12 87 TRP A C 1
ATOM 703 O O . TRP A 1 87 ? -9.930 0.918 -5.751 1.00 97.12 87 TRP A O 1
ATOM 713 N N . ILE A 1 88 ? -8.729 -0.135 -4.163 1.00 96.69 88 ILE A N 1
ATOM 714 C CA . ILE A 1 88 ? -9.042 -1.500 -4.583 1.00 96.69 88 ILE A CA 1
ATOM 715 C C . ILE A 1 88 ? -9.658 -2.205 -3.381 1.00 96.69 88 ILE A C 1
ATOM 717 O O . ILE A 1 88 ? -8.970 -2.506 -2.407 1.00 96.69 88 ILE A O 1
ATOM 721 N N . ASN A 1 89 ? -10.959 -2.457 -3.449 1.00 96.12 89 ASN A N 1
ATOM 722 C CA . ASN A 1 89 ? -11.720 -3.062 -2.366 1.00 96.12 89 ASN A CA 1
ATOM 723 C C . ASN A 1 89 ? -11.984 -4.533 -2.678 1.00 96.12 89 ASN A C 1
ATOM 725 O O . ASN A 1 89 ? -12.472 -4.867 -3.755 1.00 96.12 89 ASN A O 1
ATOM 729 N N . PHE A 1 90 ? -11.700 -5.408 -1.716 1.00 95.12 90 PHE A N 1
ATOM 730 C CA . PHE A 1 90 ? -11.948 -6.843 -1.830 1.00 95.12 90 PHE A CA 1
ATOM 731 C C . PHE A 1 90 ? -13.126 -7.226 -0.935 1.00 95.12 90 PHE A C 1
ATOM 733 O O . PHE A 1 90 ? -13.073 -7.034 0.278 1.00 95.12 90 PHE A O 1
ATOM 740 N N . LYS A 1 91 ? -14.179 -7.802 -1.518 1.00 96.12 91 LYS A N 1
ATOM 741 C CA . LYS A 1 91 ? -15.368 -8.266 -0.788 1.00 96.12 91 LYS A CA 1
ATOM 742 C C . LYS A 1 91 ? -15.455 -9.784 -0.810 1.00 96.12 91 LYS A C 1
ATOM 744 O O . LYS A 1 91 ? -15.222 -10.411 -1.843 1.00 96.12 91 LYS A O 1
ATOM 749 N N . PHE A 1 92 ? -15.795 -10.381 0.329 1.00 96.94 92 PHE A N 1
ATOM 750 C CA . PHE A 1 92 ? -16.064 -11.815 0.424 1.00 96.94 92 PHE A CA 1
ATOM 751 C C . PHE A 1 92 ? -17.375 -12.156 -0.287 1.00 96.94 92 PHE A C 1
ATOM 753 O O . PHE A 1 92 ? -18.399 -11.538 -0.014 1.00 96.94 92 PHE A O 1
ATOM 760 N N . VAL A 1 93 ? -17.325 -13.148 -1.177 1.00 97.62 93 VAL A N 1
ATOM 761 C CA . VAL A 1 93 ? -18.523 -13.802 -1.730 1.00 97.62 93 VAL A CA 1
ATOM 762 C C . VAL A 1 93 ? -18.726 -15.139 -1.025 1.00 97.62 93 VAL A C 1
ATOM 764 O O . VAL A 1 93 ? -19.789 -15.404 -0.479 1.00 97.62 93 VAL A O 1
ATOM 767 N N . ASP A 1 94 ? -17.667 -15.949 -0.974 1.00 96.94 94 ASP A N 1
ATOM 768 C CA . ASP A 1 94 ? -17.623 -17.229 -0.269 1.00 96.94 94 ASP A CA 1
ATOM 769 C C . ASP A 1 94 ? -16.183 -17.542 0.197 1.00 96.94 94 ASP A C 1
ATOM 771 O O . ASP A 1 94 ? -15.306 -16.671 0.199 1.00 96.94 94 ASP A O 1
ATOM 775 N N . LYS A 1 95 ? -15.912 -18.789 0.606 1.00 96.19 95 LYS A N 1
ATOM 776 C CA . LYS A 1 95 ? -14.590 -19.233 1.081 1.00 96.19 95 LYS A CA 1
ATOM 777 C C . LYS A 1 95 ? -13.454 -18.915 0.096 1.00 96.19 95 LYS A C 1
ATOM 779 O O . LYS A 1 95 ? -12.404 -18.441 0.531 1.00 96.19 95 LYS A O 1
ATOM 784 N N . ASN A 1 96 ? -13.670 -19.118 -1.201 1.00 97.00 96 ASN A N 1
ATOM 785 C CA . ASN A 1 96 ? -12.632 -19.060 -2.232 1.00 97.00 96 ASN A CA 1
ATOM 786 C C . ASN A 1 96 ? -12.822 -17.908 -3.233 1.00 97.00 96 ASN A C 1
ATOM 788 O O . ASN A 1 96 ? -11.908 -17.627 -4.003 1.00 97.00 96 ASN A O 1
ATOM 792 N N . THR A 1 97 ? -13.963 -17.219 -3.202 1.00 97.38 97 THR A N 1
ATOM 793 C CA . THR A 1 97 ? -14.307 -16.178 -4.179 1.00 97.38 97 THR A CA 1
ATOM 794 C C . THR A 1 97 ? -14.319 -14.787 -3.548 1.00 97.38 97 THR A C 1
ATOM 796 O O . THR A 1 97 ? -14.847 -14.575 -2.447 1.00 97.38 97 THR A O 1
ATOM 799 N N . ARG A 1 98 ? -13.742 -13.810 -4.252 1.00 97.06 98 ARG A N 1
ATOM 800 C CA . ARG A 1 98 ? -13.793 -12.386 -3.897 1.00 97.06 98 ARG A CA 1
ATOM 801 C C . ARG A 1 98 ? -14.296 -11.570 -5.081 1.00 97.06 98 ARG A C 1
ATOM 803 O O . ARG A 1 98 ? -13.956 -11.881 -6.218 1.00 97.06 98 ARG A O 1
ATOM 810 N N . VAL A 1 99 ? -15.039 -10.506 -4.798 1.00 97.94 99 VAL A N 1
ATOM 811 C CA . VAL A 1 99 ? -15.291 -9.422 -5.759 1.00 97.94 99 VAL A CA 1
ATOM 812 C C . VAL A 1 99 ? -14.256 -8.330 -5.527 1.00 97.94 99 VAL A C 1
ATOM 814 O O . VAL A 1 99 ? -13.928 -8.032 -4.377 1.00 97.94 99 VAL A O 1
ATOM 817 N N . ILE A 1 100 ? -13.738 -7.769 -6.619 1.00 97.25 100 ILE A N 1
ATOM 818 C CA . ILE A 1 100 ? -12.781 -6.665 -6.603 1.00 97.25 100 ILE A CA 1
ATOM 819 C C . ILE A 1 100 ? -13.461 -5.443 -7.214 1.00 97.25 100 ILE A C 1
ATOM 821 O O . ILE A 1 100 ? -13.792 -5.460 -8.397 1.00 97.25 100 ILE A O 1
ATOM 825 N N . ASP A 1 101 ? -13.618 -4.391 -6.416 1.00 97.25 101 ASP A N 1
ATOM 826 C CA . ASP A 1 101 ? -14.109 -3.091 -6.870 1.00 97.25 101 ASP A CA 1
ATOM 827 C C . ASP A 1 101 ? -12.938 -2.104 -6.935 1.00 97.25 101 ASP A C 1
ATOM 829 O O . ASP A 1 101 ? -12.190 -1.965 -5.963 1.00 97.25 101 ASP A O 1
ATOM 833 N N . ILE A 1 102 ? -12.785 -1.409 -8.064 1.00 95.50 102 ILE A N 1
ATOM 834 C CA . ILE A 1 102 ? -11.723 -0.418 -8.287 1.00 95.50 102 ILE A CA 1
ATOM 835 C C . ILE A 1 102 ? -12.364 0.959 -8.483 1.00 95.50 102 ILE A C 1
ATOM 837 O O . ILE A 1 102 ? -13.245 1.105 -9.332 1.00 95.50 102 ILE A O 1
ATOM 841 N N . SER A 1 103 ? -11.911 1.963 -7.727 1.00 91.62 103 SER A N 1
ATOM 842 C CA . SER A 1 103 ? -12.386 3.359 -7.800 1.00 91.62 103 SER A CA 1
ATOM 843 C C . SER A 1 103 ? -11.241 4.363 -7.723 1.00 91.62 103 SER A C 1
ATOM 845 O O . SER A 1 103 ? -10.371 4.173 -6.845 1.00 91.62 103 SER A O 1
#

Radius of gyration: 14.62 Å; Cα contacts (8 Å, |Δi|>4): 140; chains: 1; bounding box: 36×32×38 Å

pLDDT: m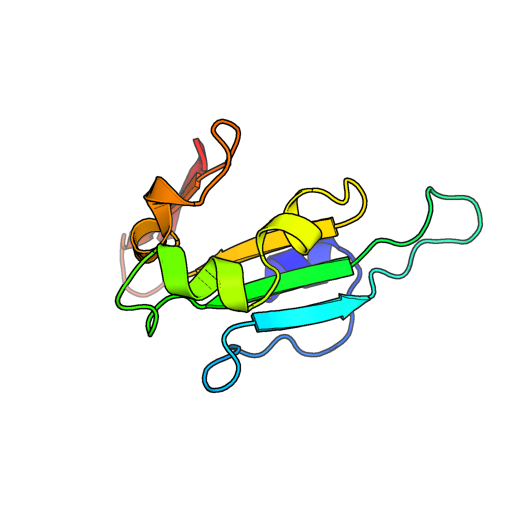ean 89.41, std 9.95, range [54.34, 97.94]

Secondary structure (DSSP, 8-state):
-HHHHHHTT--S-----SSSSEEEEE--PPTTSS---EEEEEE-TT-SSGGGGGGGTHHHHHH-TTEEEEEETGGGGGGGS-TTPPPEEEEESSSS-EEEEE-

Organism: NCBI:txid1801678